Protein AF-A0A087TUF7-F1 (afdb_monomer_lite)

Structure (mmCIF, N/CA/C/O backbone):
data_AF-A0A087TUF7-F1
#
_entry.id   AF-A0A087TUF7-F1
#
loop_
_atom_site.group_PDB
_atom_site.id
_atom_site.type_symbol
_atom_site.label_atom_id
_atom_site.label_alt_id
_atom_site.label_comp_id
_atom_site.label_asym_id
_atom_site.label_entity_id
_atom_site.label_seq_id
_atom_site.pdbx_PDB_ins_code
_atom_site.Cartn_x
_atom_site.Cartn_y
_atom_site.Cartn_z
_atom_site.occupancy
_atom_site.B_iso_or_equiv
_atom_site.auth_seq_id
_atom_site.auth_comp_id
_atom_site.auth_asym_id
_atom_site.auth_atom_id
_atom_site.pdbx_PDB_model_num
ATOM 1 N N . MET A 1 1 ? 4.597 22.119 6.919 1.00 58.06 1 MET A N 1
ATOM 2 C CA . MET A 1 1 ? 3.409 21.301 6.584 1.00 58.06 1 MET A CA 1
ATOM 3 C C . MET A 1 1 ? 3.548 19.929 7.228 1.00 58.06 1 MET A C 1
ATOM 5 O O . MET A 1 1 ? 4.683 19.462 7.288 1.00 58.06 1 MET A O 1
ATOM 9 N N . PRO A 1 2 ? 2.454 19.297 7.696 1.00 81.56 2 PRO A N 1
ATOM 10 C CA . PRO A 1 2 ? 2.473 17.910 8.169 1.00 81.56 2 PRO A CA 1
ATOM 11 C C . PRO A 1 2 ? 3.065 16.966 7.113 1.00 81.56 2 PRO A C 1
ATOM 13 O O . PRO A 1 2 ? 2.860 17.175 5.914 1.00 81.56 2 PRO A O 1
ATOM 16 N N . ALA A 1 3 ? 3.799 15.938 7.542 1.00 80.19 3 ALA A N 1
ATOM 17 C CA . ALA A 1 3 ? 4.527 15.045 6.638 1.00 80.19 3 ALA A CA 1
ATOM 18 C C . ALA A 1 3 ? 3.594 14.305 5.659 1.00 80.19 3 ALA A C 1
ATOM 20 O O . ALA A 1 3 ? 3.874 14.276 4.457 1.00 80.19 3 ALA A O 1
ATOM 21 N N . GLN A 1 4 ? 2.444 13.820 6.140 1.00 81.75 4 GLN A N 1
ATOM 22 C CA . GLN A 1 4 ? 1.410 13.193 5.308 1.00 81.75 4 GLN A CA 1
ATOM 23 C C . GLN A 1 4 ? 0.829 14.169 4.266 1.00 81.75 4 GLN A C 1
ATOM 25 O O . GLN A 1 4 ? 0.708 13.819 3.093 1.00 81.75 4 GLN A O 1
ATOM 30 N N . ALA A 1 5 ? 0.561 15.426 4.645 1.00 85.50 5 ALA A N 1
ATOM 31 C CA . ALA A 1 5 ? 0.025 16.444 3.733 1.00 85.50 5 ALA A CA 1
ATOM 32 C C . ALA A 1 5 ? 0.994 16.775 2.586 1.00 85.50 5 ALA A C 1
ATOM 34 O O . ALA A 1 5 ? 0.575 16.910 1.436 1.00 85.50 5 ALA A O 1
ATOM 35 N N . ARG A 1 6 ? 2.301 16.844 2.874 1.00 86.44 6 ARG A N 1
ATOM 36 C CA . ARG A 1 6 ? 3.328 17.025 1.838 1.00 86.44 6 ARG A CA 1
ATOM 37 C C . ARG A 1 6 ? 3.333 15.856 0.850 1.00 86.44 6 ARG A C 1
ATOM 39 O O . ARG A 1 6 ? 3.357 16.084 -0.356 1.00 86.44 6 ARG A O 1
ATOM 46 N N . MET A 1 7 ? 3.250 14.617 1.341 1.00 84.38 7 MET A N 1
ATOM 47 C CA . MET A 1 7 ? 3.225 13.431 0.477 1.00 84.38 7 MET A CA 1
ATOM 48 C C . MET A 1 7 ? 1.977 13.385 -0.418 1.00 84.38 7 MET A C 1
ATOM 50 O O . MET A 1 7 ? 2.081 12.992 -1.580 1.00 84.38 7 MET A O 1
ATOM 54 N N . CYS A 1 8 ? 0.827 13.848 0.080 1.00 86.94 8 CYS A N 1
ATOM 55 C CA . CYS A 1 8 ? -0.396 13.982 -0.716 1.00 86.94 8 CYS A CA 1
ATOM 56 C C . CYS A 1 8 ? -0.240 14.928 -1.908 1.00 86.94 8 CYS A C 1
ATOM 58 O O . CYS A 1 8 ? -0.746 14.627 -2.988 1.00 86.94 8 CYS A O 1
ATOM 60 N N . ILE A 1 9 ? 0.477 16.038 -1.730 1.00 89.44 9 ILE A N 1
ATOM 61 C CA . ILE A 1 9 ? 0.707 17.020 -2.796 1.00 89.44 9 ILE A CA 1
ATOM 62 C C . ILE A 1 9 ? 1.768 16.508 -3.778 1.00 89.44 9 ILE A C 1
ATOM 64 O O . ILE A 1 9 ? 1.580 16.575 -4.990 1.00 89.44 9 ILE A O 1
ATOM 68 N N . GLU A 1 10 ? 2.877 15.968 -3.271 1.0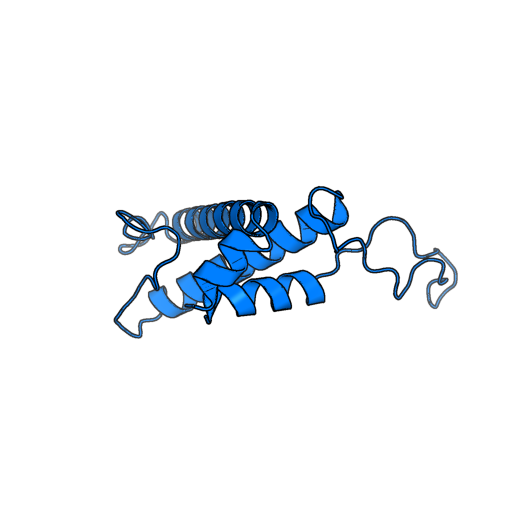0 89.50 10 GLU A N 1
ATOM 69 C CA . GLU A 1 10 ? 4.017 15.567 -4.104 1.00 89.50 10 GLU A CA 1
ATOM 70 C C . GLU A 1 10 ? 3.781 14.255 -4.869 1.00 89.50 10 GLU A C 1
ATOM 72 O O . GLU A 1 10 ? 4.318 14.066 -5.964 1.00 89.50 10 GLU A O 1
ATOM 77 N N . ARG A 1 11 ? 3.020 13.310 -4.297 1.00 90.12 11 ARG A N 1
ATOM 78 C CA . ARG A 1 11 ? 2.848 11.953 -4.848 1.00 90.12 11 ARG A CA 1
ATOM 79 C C . ARG A 1 11 ? 1.395 11.456 -4.756 1.00 90.12 11 ARG A C 1
ATOM 81 O O . ARG A 1 11 ? 1.144 10.425 -4.130 1.00 90.12 11 ARG A O 1
ATOM 88 N N . PRO A 1 12 ? 0.436 12.089 -5.455 1.00 91.06 12 PRO A N 1
ATOM 89 C CA . PRO A 1 12 ? -0.984 11.732 -5.364 1.00 91.06 12 PRO A CA 1
ATOM 90 C C . PRO A 1 12 ? -1.277 10.276 -5.763 1.00 91.06 12 PRO A C 1
ATOM 92 O O . PRO A 1 12 ? -2.021 9.582 -5.076 1.00 91.06 12 PRO A O 1
ATOM 95 N N . HIS A 1 13 ? -0.638 9.759 -6.821 1.00 91.75 13 HIS A N 1
ATOM 96 C CA . HIS A 1 13 ? -0.814 8.359 -7.239 1.00 91.75 13 HIS A CA 1
ATOM 97 C C . HIS A 1 13 ? -0.322 7.351 -6.194 1.00 91.75 13 HIS A C 1
ATOM 99 O O . HIS A 1 13 ? -0.897 6.273 -6.060 1.00 91.75 13 HIS A O 1
ATOM 105 N N . LEU A 1 14 ? 0.729 7.700 -5.445 1.00 92.00 14 LEU A N 1
ATOM 106 C CA . LEU A 1 14 ? 1.229 6.853 -4.370 1.00 92.00 14 LEU A CA 1
ATOM 107 C C . LEU A 1 14 ? 0.229 6.797 -3.214 1.00 92.00 14 LEU A C 1
ATOM 109 O O . LEU A 1 14 ? -0.001 5.719 -2.680 1.00 92.00 14 LEU A O 1
ATOM 113 N N . ILE A 1 15 ? -0.400 7.922 -2.863 1.00 91.69 15 ILE A N 1
ATOM 114 C CA . ILE A 1 15 ? -1.420 7.958 -1.807 1.00 91.69 15 ILE A CA 1
ATOM 115 C C . ILE A 1 15 ? -2.629 7.091 -2.158 1.00 91.69 15 ILE A C 1
ATOM 117 O O . ILE A 1 15 ? -3.130 6.371 -1.297 1.00 91.69 15 ILE A O 1
ATOM 121 N N . VAL A 1 16 ? -3.064 7.094 -3.421 1.00 92.25 16 VAL A N 1
ATOM 122 C CA . VAL A 1 16 ? -4.134 6.191 -3.878 1.00 92.25 16 VAL A CA 1
ATOM 123 C C . VAL A 1 16 ? -3.727 4.727 -3.679 1.00 92.25 16 VAL A C 1
ATOM 125 O O . VAL A 1 16 ? -4.478 3.961 -3.079 1.00 92.25 16 VAL A O 1
ATOM 128 N N . ALA A 1 17 ? -2.508 4.355 -4.087 1.00 94.19 17 ALA A N 1
ATOM 129 C CA . ALA A 1 17 ? -1.988 3.001 -3.886 1.00 94.19 17 ALA A CA 1
ATOM 130 C C . ALA A 1 17 ? -1.863 2.626 -2.395 1.00 94.19 17 ALA A C 1
ATOM 132 O O . ALA A 1 17 ? -2.146 1.491 -2.015 1.00 94.19 17 ALA A O 1
ATOM 133 N N . ILE A 1 18 ? -1.480 3.574 -1.535 1.00 92.19 18 ILE A N 1
ATOM 134 C CA . ILE A 1 18 ? -1.459 3.378 -0.081 1.00 92.19 18 ILE A CA 1
ATOM 135 C C . ILE A 1 18 ? -2.876 3.115 0.440 1.00 92.19 18 ILE A C 1
ATOM 137 O O . ILE A 1 18 ? -3.071 2.155 1.181 1.00 92.19 18 ILE A O 1
ATOM 141 N N . GLY A 1 19 ? -3.873 3.902 0.024 1.00 91.44 19 GLY A N 1
ATOM 142 C CA . GLY A 1 19 ? -5.277 3.688 0.392 1.00 91.44 19 GLY A CA 1
ATOM 143 C C . GLY A 1 19 ? -5.794 2.304 -0.008 1.00 91.44 19 GLY A C 1
ATOM 144 O O . GLY A 1 19 ? -6.408 1.611 0.809 1.00 91.44 19 GLY A O 1
ATOM 145 N N . ASP A 1 20 ? -5.475 1.858 -1.225 1.00 93.38 20 ASP A N 1
ATOM 146 C CA . ASP A 1 20 ? -5.785 0.502 -1.694 1.00 93.38 20 ASP A CA 1
ATOM 147 C C . ASP A 1 20 ? -5.095 -0.573 -0.837 1.00 93.38 20 ASP A C 1
ATOM 149 O O . ASP A 1 20 ? -5.711 -1.582 -0.481 1.00 93.38 20 ASP A O 1
ATOM 153 N N . GLY A 1 21 ? -3.839 -0.343 -0.449 1.00 94.19 21 GLY A N 1
ATOM 154 C CA . GLY A 1 21 ? -3.079 -1.220 0.440 1.00 94.19 21 GLY A CA 1
ATOM 155 C C . GLY A 1 21 ? -3.662 -1.323 1.848 1.00 94.19 21 GLY A C 1
ATOM 156 O O . GLY A 1 21 ? -3.771 -2.425 2.390 1.00 94.19 21 GLY A O 1
ATOM 157 N N . VAL A 1 22 ? -4.121 -0.209 2.424 1.00 92.00 22 VAL A N 1
ATOM 158 C CA . VAL A 1 22 ? -4.807 -0.227 3.723 1.00 92.00 22 VAL A CA 1
ATOM 159 C C . VAL A 1 22 ? -6.131 -0.981 3.629 1.00 92.00 22 VAL A C 1
ATOM 161 O O . VAL A 1 22 ? -6.425 -1.828 4.477 1.00 92.00 22 VAL A O 1
ATOM 164 N N . LYS A 1 23 ? -6.916 -0.737 2.572 1.00 91.38 23 LYS A N 1
ATOM 165 C CA . LYS A 1 23 ? -8.167 -1.466 2.323 1.00 91.38 23 LYS A CA 1
ATOM 166 C C . LYS A 1 23 ? -7.917 -2.969 2.197 1.00 91.38 23 LYS A C 1
ATOM 168 O O . LYS A 1 23 ? -8.656 -3.756 2.786 1.00 91.38 23 LYS A O 1
ATOM 173 N N . MET A 1 24 ? -6.866 -3.366 1.480 1.00 94.12 24 MET A N 1
ATOM 174 C CA . MET A 1 24 ? -6.451 -4.763 1.363 1.00 94.12 24 MET A CA 1
ATOM 175 C C . MET A 1 24 ? -6.107 -5.368 2.730 1.00 94.12 24 MET A C 1
ATOM 177 O O . MET A 1 24 ? -6.623 -6.432 3.067 1.00 94.12 24 MET A O 1
ATOM 181 N N . GLY A 1 25 ? -5.306 -4.675 3.545 1.00 92.75 25 GLY A N 1
ATOM 182 C CA . GLY A 1 25 ? -4.957 -5.129 4.894 1.00 92.75 25 GLY A CA 1
ATOM 183 C C . GLY A 1 25 ? -6.174 -5.275 5.814 1.00 92.75 25 GLY A C 1
ATOM 184 O O . GLY A 1 25 ? -6.297 -6.272 6.524 1.00 92.75 25 GLY A O 1
ATOM 185 N N . LYS A 1 26 ? -7.126 -4.334 5.755 1.00 90.31 26 LYS A N 1
ATOM 186 C CA . LYS A 1 26 ? -8.402 -4.420 6.487 1.00 90.31 26 LYS A CA 1
ATOM 187 C C . LYS A 1 26 ? -9.217 -5.645 6.068 1.00 90.31 26 LYS A C 1
ATOM 189 O O . LYS A 1 26 ? -9.718 -6.359 6.934 1.00 90.31 26 LYS A O 1
ATOM 194 N N . LEU A 1 27 ? -9.355 -5.890 4.764 1.00 92.56 27 LEU A N 1
ATOM 195 C CA . LEU A 1 27 ? -10.092 -7.050 4.254 1.00 92.56 27 LEU A CA 1
ATOM 196 C C . LEU A 1 27 ? -9.448 -8.365 4.708 1.00 92.56 27 LEU A C 1
ATOM 198 O O . LEU A 1 27 ? -10.156 -9.281 5.128 1.00 92.56 27 LEU A O 1
ATOM 202 N N . GLU A 1 28 ? -8.117 -8.444 4.692 1.00 95.38 28 GLU A N 1
ATOM 203 C CA . GLU A 1 28 ? -7.404 -9.623 5.185 1.00 95.38 28 GLU A CA 1
ATOM 204 C C . GLU A 1 28 ? -7.581 -9.795 6.701 1.00 95.38 28 GLU A C 1
ATOM 206 O O . GLU A 1 28 ? -7.873 -10.897 7.157 1.00 95.38 28 GLU A O 1
ATOM 211 N N . CYS A 1 29 ? -7.533 -8.713 7.486 1.00 92.62 29 CYS A N 1
ATOM 212 C CA . CYS A 1 29 ? -7.851 -8.748 8.917 1.00 92.62 29 CYS A CA 1
ATOM 213 C C . CYS A 1 29 ? -9.248 -9.340 9.166 1.00 92.62 29 CYS A C 1
ATOM 215 O O . CYS A 1 29 ? -9.401 -10.305 9.917 1.00 92.62 29 CYS A O 1
ATOM 217 N N . GLN A 1 30 ? -10.270 -8.807 8.489 1.00 92.31 30 GLN A N 1
ATOM 218 C CA . GLN A 1 30 ? -11.654 -9.275 8.615 1.00 92.31 30 GLN A CA 1
ATOM 219 C C . GLN A 1 30 ? -11.793 -10.750 8.248 1.00 92.31 30 GLN A C 1
ATOM 221 O O . GLN A 1 30 ? -12.485 -11.498 8.937 1.00 92.31 30 GLN A O 1
ATOM 226 N N . LYS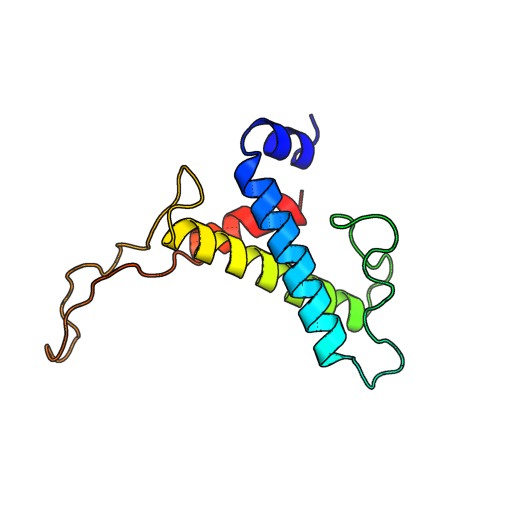 A 1 31 ? -11.093 -11.194 7.203 1.00 95.12 31 LYS A N 1
ATOM 227 C CA . LYS A 1 31 ? -11.065 -12.599 6.796 1.00 95.12 31 LYS A CA 1
ATOM 228 C C . LYS A 1 31 ? -10.434 -13.495 7.865 1.00 95.12 31 LYS A C 1
ATOM 230 O O . LYS A 1 31 ? -11.002 -14.542 8.177 1.00 95.12 31 LYS A O 1
ATOM 235 N N . GLN A 1 32 ? -9.304 -13.088 8.439 1.00 95.75 32 GLN A N 1
ATOM 236 C CA . GLN A 1 32 ? -8.569 -13.854 9.453 1.00 95.75 32 GLN A CA 1
ATOM 237 C C . GLN A 1 32 ? -9.342 -13.953 10.776 1.00 95.75 32 GLN 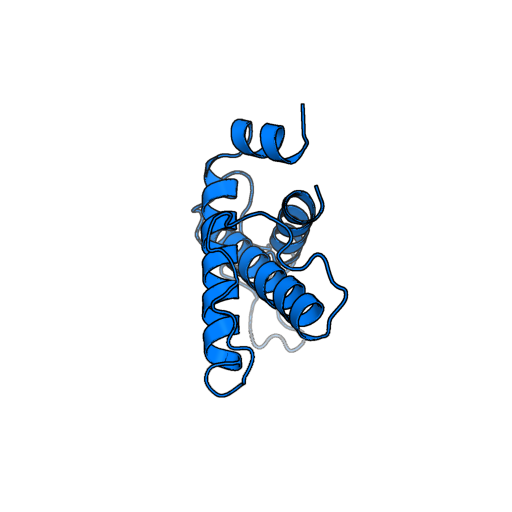A C 1
ATOM 239 O O . GLN A 1 32 ? -9.344 -14.995 11.432 1.00 95.75 32 GLN A O 1
ATOM 244 N N . PHE A 1 33 ? -10.076 -12.900 11.137 1.00 93.88 33 PHE A N 1
ATOM 245 C CA . PHE A 1 33 ? -10.811 -12.806 12.399 1.00 93.88 33 PHE A CA 1
ATOM 246 C C . PHE A 1 33 ? -12.330 -13.017 12.262 1.00 93.88 33 PHE A C 1
ATOM 248 O O . PHE A 1 33 ? -13.067 -12.808 13.223 1.00 93.88 33 PHE A O 1
ATOM 255 N N . ARG A 1 34 ? -12.820 -13.506 11.112 1.00 94.50 34 ARG A N 1
ATOM 256 C CA . ARG A 1 34 ? -14.262 -13.650 10.807 1.00 94.50 34 ARG A CA 1
ATOM 257 C C . ARG A 1 34 ? -15.085 -14.457 11.822 1.00 94.50 34 ARG A C 1
ATOM 259 O O . ARG A 1 34 ? -16.287 -14.253 11.921 1.00 94.50 34 ARG A O 1
ATOM 266 N N . TYR A 1 35 ? -14.451 -15.361 12.572 1.00 95.12 35 TYR A N 1
ATOM 267 C CA . TYR A 1 35 ? -15.094 -16.199 13.599 1.00 95.12 35 TYR A CA 1
ATOM 268 C C . TYR A 1 35 ? -14.609 -15.883 15.023 1.00 95.12 35 TYR A C 1
ATOM 270 O O . TYR A 1 35 ? -14.706 -16.714 15.926 1.00 95.12 35 TYR A O 1
ATOM 278 N N . ARG A 1 36 ? -14.029 -14.698 15.237 1.00 93.31 36 ARG A N 1
ATOM 279 C CA . ARG A 1 36 ? -13.576 -14.216 16.547 1.00 93.31 36 ARG A CA 1
ATOM 280 C C . ARG A 1 36 ? -14.530 -13.137 17.062 1.00 93.31 36 ARG A C 1
ATOM 282 O O . ARG A 1 36 ? -15.208 -12.476 16.284 1.00 93.31 36 ARG A O 1
ATOM 289 N N . ARG A 1 37 ? -14.565 -12.944 18.388 1.00 89.81 37 ARG A N 1
ATOM 290 C CA . ARG A 1 37 ? -15.376 -11.889 19.035 1.00 89.81 37 ARG A CA 1
ATOM 291 C C . ARG A 1 37 ? -15.006 -10.496 18.521 1.00 89.81 37 ARG A C 1
ATOM 293 O O . ARG A 1 37 ? -15.881 -9.677 18.279 1.00 89.81 37 ARG A O 1
ATOM 300 N N . TRP A 1 38 ? -13.710 -10.259 18.337 1.00 88.06 38 TRP A N 1
ATOM 301 C CA . TRP A 1 38 ? -13.193 -9.120 17.592 1.00 88.06 38 TRP A CA 1
ATOM 302 C C . TRP A 1 38 ? -12.940 -9.561 16.151 1.00 88.06 38 TRP A C 1
ATOM 304 O O . TRP A 1 38 ? -12.118 -10.444 15.932 1.00 88.06 38 TRP A O 1
ATOM 314 N N . ASN A 1 39 ? -13.657 -8.978 15.191 1.00 88.56 39 ASN A N 1
ATOM 315 C CA . ASN A 1 39 ? -13.702 -9.416 13.788 1.00 88.56 39 ASN A CA 1
ATOM 316 C C . ASN A 1 39 ? -13.204 -8.346 12.798 1.00 88.56 39 ASN A C 1
ATOM 318 O O . ASN A 1 39 ? -13.564 -8.369 11.622 1.00 88.56 39 ASN A O 1
ATOM 322 N N . CYS A 1 40 ? -12.405 -7.384 13.268 1.00 86.62 40 CYS A N 1
ATOM 323 C CA . CYS A 1 40 ? -11.862 -6.296 12.454 1.00 86.62 40 CYS A CA 1
ATOM 324 C C . CYS A 1 40 ? -12.909 -5.382 11.767 1.00 86.62 40 CYS A C 1
ATOM 326 O O . CYS A 1 40 ? -12.582 -4.712 10.787 1.00 86.62 40 CYS A O 1
ATOM 328 N N . THR A 1 41 ? -14.174 -5.322 12.202 1.00 80.06 41 THR A N 1
ATOM 329 C CA . THR A 1 41 ? -15.178 -4.435 11.564 1.00 80.06 41 THR A CA 1
ATOM 330 C C . THR A 1 41 ? -15.078 -2.982 12.022 1.00 80.06 41 THR A C 1
ATOM 332 O O . THR A 1 41 ? -15.299 -2.084 11.214 1.00 80.06 41 THR A O 1
ATOM 335 N N . ALA A 1 42 ? -14.651 -2.749 13.267 1.00 70.69 42 ALA A N 1
ATOM 336 C CA . ALA A 1 42 ? -14.405 -1.416 13.832 1.00 70.69 42 ALA A CA 1
ATOM 337 C C . ALA A 1 42 ? -13.220 -0.673 13.179 1.00 70.69 42 ALA A C 1
ATOM 339 O O . ALA A 1 42 ? -13.019 0.517 13.402 1.00 70.69 42 ALA A O 1
ATOM 340 N N . LEU A 1 43 ? -12.434 -1.368 12.353 1.00 64.94 43 LEU A N 1
ATOM 341 C CA . LEU A 1 43 ? -11.358 -0.798 11.553 1.00 64.94 43 LEU A CA 1
ATOM 342 C C . LEU A 1 43 ? -11.928 0.137 10.481 1.00 64.94 43 LEU A C 1
ATOM 344 O O . LEU A 1 43 ? -12.255 -0.310 9.389 1.00 64.94 43 LEU A O 1
ATOM 348 N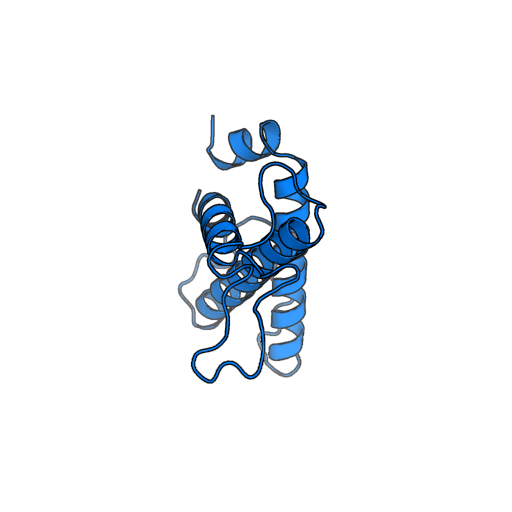 N . GLY A 1 44 ? -12.052 1.432 10.759 1.00 56.62 44 GLY A N 1
ATOM 349 C CA . GLY A 1 44 ? -12.352 2.444 9.742 1.00 56.62 44 GLY A CA 1
ATOM 350 C C . GLY A 1 44 ? -13.837 2.712 9.503 1.00 56.62 44 GLY A C 1
ATOM 351 O O . GLY A 1 44 ? -14.291 2.606 8.364 1.00 56.62 44 GLY A O 1
ATOM 352 N N . SER A 1 45 ? -14.579 3.073 10.552 1.00 53.06 45 SER A N 1
ATOM 353 C CA . SER A 1 45 ? -15.883 3.729 10.398 1.00 53.06 45 SER A CA 1
ATOM 354 C C . SER A 1 45 ? -15.767 5.204 9.981 1.00 53.06 45 SER A C 1
ATOM 356 O O . SER A 1 45 ? -16.709 5.704 9.383 1.00 53.06 45 SER A O 1
ATOM 358 N N . GLU A 1 46 ? -14.623 5.876 10.196 1.00 50.81 46 GLU A N 1
ATOM 359 C CA . GLU A 1 46 ? -14.442 7.285 9.772 1.00 50.81 46 GLU A CA 1
ATOM 360 C C . GLU A 1 46 ? -13.097 7.614 9.101 1.00 50.81 46 GLU A C 1
ATOM 362 O O . GLU A 1 46 ? -13.045 8.525 8.275 1.00 50.81 46 GLU A O 1
ATOM 367 N N . HIS A 1 47 ? -12.013 6.866 9.349 1.00 55.91 47 HIS A N 1
ATOM 368 C CA . HIS A 1 47 ? -10.704 7.207 8.781 1.00 55.91 47 HIS A CA 1
ATOM 369 C C . HIS A 1 47 ? -9.897 5.985 8.326 1.00 55.91 47 HIS A C 1
ATOM 371 O O . HIS A 1 47 ? -9.550 5.112 9.117 1.00 55.91 47 HIS A O 1
ATOM 377 N N . VAL A 1 48 ? -9.568 5.945 7.030 1.00 59.00 48 VAL A N 1
ATOM 378 C CA . VAL A 1 48 ? -8.737 4.901 6.396 1.00 59.00 48 VAL A CA 1
ATOM 379 C C . VAL A 1 48 ? -7.265 5.005 6.823 1.00 59.00 48 VAL A C 1
ATOM 381 O O . VAL A 1 48 ? -6.549 4.019 6.748 1.00 59.00 48 VAL A O 1
ATOM 384 N N . PHE A 1 49 ? -6.809 6.166 7.302 1.00 57.69 49 PHE A N 1
ATOM 385 C CA . PHE A 1 49 ? -5.387 6.445 7.550 1.00 57.69 49 PHE A CA 1
ATOM 386 C C . PHE A 1 49 ? -5.029 6.717 9.021 1.00 57.69 49 PHE A C 1
ATOM 388 O O . PHE A 1 49 ? -3.882 7.039 9.314 1.00 57.69 49 PHE A O 1
ATOM 395 N N . THR A 1 50 ? -5.978 6.604 9.953 1.00 57.91 50 THR A N 1
ATOM 396 C CA . THR A 1 50 ? -5.751 6.944 11.372 1.00 57.91 50 THR A CA 1
ATOM 397 C C . THR A 1 50 ? -5.304 5.713 12.168 1.00 57.91 50 THR A C 1
ATOM 399 O O . THR A 1 50 ? -5.798 4.616 11.890 1.00 57.91 50 THR A O 1
ATOM 402 N N . PRO A 1 51 ? -4.408 5.851 13.170 1.00 54.31 51 PRO A N 1
ATOM 403 C CA . PRO A 1 51 ? -3.987 4.734 14.012 1.00 54.31 51 PRO A CA 1
ATOM 404 C C . PRO A 1 51 ? -5.201 4.117 14.702 1.00 54.31 51 PRO A C 1
ATOM 406 O O . PRO A 1 51 ? -5.912 4.778 15.454 1.00 54.31 51 PRO A O 1
ATOM 409 N N . VAL A 1 52 ? -5.474 2.850 14.402 1.00 58.72 52 VAL A N 1
ATOM 410 C CA . VAL A 1 52 ? -6.798 2.281 14.680 1.00 58.72 52 VAL A CA 1
ATOM 411 C C . VAL A 1 52 ? -7.022 1.998 16.167 1.00 58.72 52 VAL A C 1
ATOM 413 O O . VAL A 1 52 ? -8.162 1.881 16.607 1.00 58.72 52 VAL A O 1
ATOM 416 N N . LEU A 1 53 ? -5.978 1.898 16.985 1.00 56.66 53 LEU A N 1
ATOM 417 C CA . LEU A 1 53 ? -6.136 1.467 18.369 1.00 56.66 53 LEU A CA 1
ATOM 418 C C . LEU A 1 53 ? -5.286 2.337 19.295 1.00 56.66 53 LEU A C 1
ATOM 420 O O . LEU A 1 53 ? -4.072 2.198 19.366 1.00 56.66 53 LEU A O 1
ATOM 424 N N . VAL A 1 54 ? -5.967 3.220 20.034 1.00 55.47 54 VAL A N 1
ATOM 425 C CA . VAL A 1 54 ? -5.409 4.017 21.148 1.00 55.47 54 VAL A CA 1
ATOM 426 C C . VAL A 1 54 ? -4.887 3.107 22.277 1.00 55.47 54 VAL A C 1
ATOM 428 O O . VAL A 1 54 ? -4.109 3.532 23.124 1.00 55.47 54 VAL A O 1
ATOM 431 N N . VAL A 1 55 ? -5.290 1.831 22.281 1.00 65.88 55 VAL A N 1
ATOM 432 C CA . VAL A 1 55 ? -4.938 0.834 23.294 1.00 65.88 55 VAL A CA 1
ATOM 433 C C . VAL A 1 55 ? -3.922 -0.158 22.726 1.00 65.88 55 VAL A C 1
ATOM 435 O O . VAL A 1 55 ? -4.160 -0.773 21.687 1.00 65.88 55 VAL A O 1
ATOM 438 N N . GLY A 1 56 ? -2.812 -0.364 23.439 1.00 76.62 56 GLY A N 1
ATOM 439 C CA . GLY A 1 56 ? -1.830 -1.404 23.130 1.00 76.62 56 GLY A CA 1
ATOM 440 C C . GLY A 1 56 ? -2.402 -2.806 23.354 1.00 76.62 56 GLY A C 1
ATOM 441 O O . GLY A 1 56 ? -2.264 -3.368 24.436 1.00 76.62 56 GLY A O 1
ATOM 442 N N . SER A 1 57 ? -3.058 -3.367 22.337 1.00 85.25 57 SER A N 1
ATOM 443 C CA . SER A 1 57 ? -3.621 -4.722 22.353 1.00 85.25 57 SER A CA 1
ATOM 444 C C . SER A 1 57 ? -2.967 -5.640 21.314 1.00 85.25 57 SER A C 1
ATOM 446 O O . SER A 1 57 ? -2.275 -5.195 20.393 1.00 85.25 57 SER A O 1
ATOM 448 N N . ARG A 1 58 ? -3.199 -6.955 21.432 1.00 88.31 58 ARG A N 1
ATOM 449 C CA . ARG A 1 58 ? -2.709 -7.938 20.446 1.00 88.31 58 ARG A CA 1
ATOM 450 C C . ARG A 1 58 ? -3.368 -7.725 19.082 1.00 88.31 58 ARG A C 1
ATOM 452 O O . ARG A 1 58 ? -2.726 -7.883 18.048 1.00 88.31 58 ARG A O 1
ATOM 459 N N . GLU A 1 59 ? -4.634 -7.329 19.093 1.00 85.81 59 GLU A N 1
ATOM 460 C CA . GLU A 1 59 ? -5.435 -6.983 17.923 1.00 85.81 59 GLU A CA 1
ATOM 461 C C . GLU A 1 59 ? -4.897 -5.715 17.242 1.00 85.81 59 GLU A C 1
ATOM 463 O O . GLU A 1 59 ? -4.851 -5.652 16.011 1.00 85.81 59 GLU A O 1
ATOM 468 N N . ALA A 1 60 ? -4.411 -4.741 18.023 1.00 84.31 60 ALA A N 1
ATOM 469 C CA . ALA A 1 60 ? -3.749 -3.535 17.520 1.00 84.31 60 ALA A CA 1
ATOM 470 C C . ALA A 1 60 ? -2.445 -3.848 16.801 1.00 84.31 60 ALA A C 1
ATOM 472 O O . ALA A 1 60 ? -2.250 -3.424 15.661 1.00 84.31 60 ALA A O 1
ATOM 473 N N . ALA A 1 61 ? -1.591 -4.653 17.435 1.00 88.25 61 ALA A N 1
ATOM 474 C CA . ALA A 1 61 ? -0.335 -5.089 16.842 1.00 88.25 61 ALA A CA 1
ATOM 475 C C . ALA A 1 61 ? -0.571 -5.852 15.528 1.00 88.25 61 ALA A C 1
ATOM 477 O O . ALA A 1 61 ? 0.076 -5.566 14.520 1.00 88.25 61 ALA A O 1
ATOM 478 N N . TYR A 1 62 ? -1.540 -6.776 15.513 1.00 90.56 62 TYR A N 1
ATOM 479 C CA . TYR A 1 62 ? -1.892 -7.518 14.302 1.00 90.56 62 TYR A CA 1
ATOM 480 C C . TYR A 1 62 ? -2.404 -6.598 13.190 1.00 90.56 62 TYR A C 1
ATOM 482 O O . TYR A 1 62 ? -1.965 -6.704 12.048 1.00 90.56 62 TYR A O 1
ATOM 490 N N . THR A 1 63 ? -3.304 -5.675 13.529 1.00 88.06 63 THR A N 1
ATOM 491 C CA . THR A 1 63 ? -3.859 -4.694 12.593 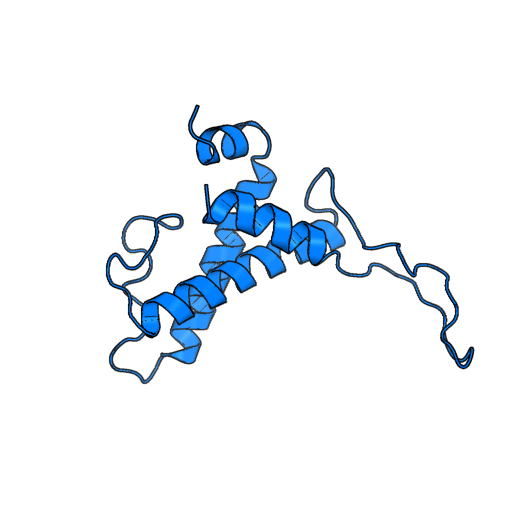1.00 88.06 63 THR A CA 1
ATOM 492 C C . THR A 1 63 ? -2.760 -3.879 11.921 1.00 88.06 63 THR A C 1
ATOM 494 O O . THR A 1 63 ? -2.715 -3.785 10.696 1.00 88.06 63 THR A O 1
ATOM 497 N N . TYR A 1 64 ? -1.870 -3.285 12.717 1.00 87.56 64 TYR A N 1
ATOM 498 C CA . TYR A 1 64 ? -0.795 -2.452 12.194 1.00 87.56 64 TYR A CA 1
ATOM 499 C C . TYR A 1 64 ? 0.142 -3.269 11.293 1.00 87.56 64 TYR A C 1
ATOM 501 O O . TYR A 1 64 ? 0.504 -2.816 10.207 1.00 87.56 64 TYR A O 1
ATOM 509 N N . ALA A 1 65 ? 0.453 -4.513 11.676 1.00 92.31 65 ALA A N 1
ATOM 510 C CA . ALA A 1 65 ? 1.258 -5.417 10.862 1.00 92.31 65 ALA A CA 1
ATOM 511 C C . ALA A 1 65 ? 0.591 -5.770 9.518 1.00 92.31 65 ALA A C 1
ATOM 513 O O . ALA A 1 65 ? 1.224 -5.634 8.470 1.00 92.31 65 ALA A O 1
ATOM 514 N N . VAL A 1 66 ? -0.682 -6.188 9.515 1.00 93.44 66 VAL A N 1
ATOM 515 C CA . VAL A 1 66 ? -1.376 -6.608 8.282 1.00 93.44 66 VAL A CA 1
ATOM 516 C C . VAL A 1 66 ? -1.654 -5.432 7.344 1.00 93.44 66 VAL A C 1
ATOM 518 O O . VAL A 1 66 ? -1.532 -5.571 6.129 1.00 93.44 66 VAL A O 1
ATOM 521 N N . VAL A 1 67 ? -1.953 -4.248 7.888 1.00 91.62 67 VAL A N 1
ATOM 522 C CA . VAL A 1 67 ? -2.105 -3.015 7.102 1.00 91.62 67 VAL A CA 1
ATOM 523 C C . VAL A 1 67 ? -0.769 -2.591 6.495 1.00 91.62 67 VAL A C 1
ATOM 525 O O . VAL A 1 67 ? -0.708 -2.336 5.294 1.00 91.62 67 VAL A O 1
ATOM 528 N N . SER A 1 68 ? 0.315 -2.594 7.276 1.00 92.94 68 SER A N 1
ATOM 529 C CA . SER A 1 68 ? 1.658 -2.270 6.773 1.00 92.94 68 SER A CA 1
ATOM 530 C C . SER A 1 68 ? 2.113 -3.235 5.676 1.00 92.94 68 SER A C 1
ATOM 532 O O . SER A 1 68 ? 2.702 -2.816 4.673 1.00 92.94 68 SER A O 1
ATOM 534 N N . ALA A 1 69 ? 1.803 -4.526 5.832 1.00 95.81 69 ALA A N 1
ATOM 535 C CA . ALA A 1 69 ? 2.052 -5.540 4.814 1.00 95.81 69 ALA A CA 1
ATOM 536 C C . ALA A 1 69 ? 1.222 -5.286 3.545 1.00 95.81 69 ALA A C 1
ATOM 538 O O . ALA A 1 69 ? 1.774 -5.325 2.446 1.00 95.81 69 ALA A O 1
ATOM 539 N N . GLY A 1 70 ? -0.067 -4.958 3.687 1.00 96.00 70 GLY A N 1
ATOM 540 C CA . GLY A 1 70 ? -0.952 -4.612 2.571 1.00 96.00 70 GLY A CA 1
ATOM 541 C C . GLY A 1 70 ? -0.465 -3.393 1.782 1.00 96.00 70 GLY A C 1
ATOM 542 O O . GLY A 1 70 ? -0.371 -3.448 0.557 1.00 96.00 70 GLY A O 1
ATOM 543 N N . VAL A 1 71 ? -0.071 -2.320 2.475 1.00 95.19 71 VAL A N 1
ATOM 544 C CA . VAL A 1 71 ? 0.517 -1.116 1.861 1.00 95.19 71 VAL A CA 1
ATOM 545 C C . VAL A 1 71 ? 1.810 -1.444 1.120 1.00 95.19 71 VAL A C 1
ATOM 547 O O . VAL A 1 71 ? 1.945 -1.107 -0.056 1.00 95.19 71 VAL A O 1
ATOM 550 N N . THR A 1 72 ? 2.736 -2.153 1.770 1.00 96.62 72 THR A N 1
ATOM 551 C CA . THR A 1 72 ? 4.007 -2.564 1.152 1.00 96.62 72 THR A CA 1
ATOM 552 C C . THR A 1 72 ? 3.763 -3.382 -0.115 1.00 96.62 72 THR A C 1
ATOM 554 O O . THR A 1 72 ? 4.341 -3.090 -1.162 1.00 96.62 72 THR A O 1
ATOM 557 N N . TYR A 1 73 ? 2.869 -4.370 -0.040 1.00 97.38 73 TYR A N 1
ATOM 558 C CA . TYR A 1 73 ? 2.538 -5.247 -1.155 1.00 97.38 73 TYR A CA 1
ATOM 559 C C . TYR A 1 73 ? 1.955 -4.476 -2.343 1.00 97.38 73 TYR A C 1
ATOM 561 O O . TYR A 1 73 ? 2.426 -4.641 -3.470 1.00 97.38 73 TYR A O 1
ATOM 569 N N . VAL A 1 74 ? 0.968 -3.606 -2.106 1.00 97.25 74 VAL A N 1
ATOM 570 C CA . VAL A 1 74 ? 0.315 -2.845 -3.181 1.00 97.25 74 VAL A CA 1
ATOM 571 C C . VAL A 1 74 ? 1.276 -1.856 -3.834 1.00 97.25 74 VAL A C 1
ATOM 573 O O . VAL A 1 74 ? 1.301 -1.779 -5.063 1.00 97.25 74 VAL A O 1
ATOM 576 N N . ILE A 1 75 ? 2.107 -1.148 -3.060 1.00 96.56 75 ILE A N 1
ATOM 577 C CA . ILE A 1 75 ? 3.111 -0.229 -3.619 1.00 96.56 75 ILE A CA 1
ATOM 578 C C . ILE A 1 75 ? 4.094 -0.999 -4.499 1.00 96.56 75 ILE A C 1
ATOM 580 O O . ILE A 1 75 ? 4.281 -0.641 -5.662 1.00 96.56 75 ILE A O 1
ATOM 584 N N . THR A 1 76 ? 4.690 -2.073 -3.977 1.00 97.44 76 THR A N 1
ATOM 585 C CA . THR A 1 76 ? 5.660 -2.875 -4.728 1.00 97.44 76 THR A CA 1
ATOM 586 C C . THR A 1 76 ? 5.031 -3.458 -5.994 1.00 97.44 76 THR A C 1
ATOM 588 O O . THR A 1 76 ? 5.612 -3.353 -7.072 1.00 97.44 76 THR A O 1
ATOM 591 N N . GLN A 1 77 ? 3.807 -3.986 -5.911 1.00 97.12 77 GLN A N 1
ATOM 592 C CA . GLN A 1 77 ? 3.097 -4.515 -7.074 1.00 97.12 77 GLN A CA 1
ATOM 593 C C . GLN A 1 77 ? 2.779 -3.426 -8.112 1.00 97.12 77 GLN A C 1
ATOM 595 O O . GLN A 1 77 ? 2.876 -3.671 -9.316 1.00 97.12 77 GLN A O 1
ATOM 600 N N . ALA A 1 78 ? 2.381 -2.231 -7.675 1.00 96.94 78 ALA A N 1
ATOM 601 C CA . ALA A 1 78 ? 2.089 -1.117 -8.569 1.00 96.94 78 ALA A CA 1
ATOM 602 C C . ALA A 1 78 ? 3.359 -0.600 -9.266 1.00 96.94 78 ALA A C 1
ATOM 604 O O . ALA A 1 78 ? 3.308 -0.305 -10.461 1.00 96.94 78 ALA A O 1
ATOM 605 N N . CYS A 1 79 ? 4.493 -0.569 -8.562 1.00 96.50 79 CYS A N 1
ATOM 606 C CA . CYS A 1 79 ? 5.804 -0.252 -9.131 1.00 96.50 79 CYS A CA 1
ATOM 607 C C . CYS A 1 79 ? 6.234 -1.278 -10.185 1.00 96.50 79 CYS A C 1
ATOM 609 O O . CYS A 1 79 ? 6.536 -0.897 -11.313 1.00 96.50 79 CYS A O 1
ATOM 611 N N . SER A 1 80 ? 6.163 -2.576 -9.876 1.00 96.00 80 SER A N 1
ATOM 612 C CA . SER A 1 80 ? 6.503 -3.645 -10.828 1.00 96.00 80 SER A CA 1
ATOM 613 C C . SER A 1 80 ? 5.601 -3.667 -12.069 1.00 96.00 80 SER A C 1
ATOM 615 O O . SER A 1 80 ? 6.002 -4.136 -13.127 1.00 96.00 80 SER A O 1
ATOM 617 N N . ARG A 1 81 ? 4.375 -3.143 -11.966 1.00 95.62 81 ARG A N 1
ATOM 618 C CA . ARG A 1 81 ? 3.438 -3.006 -13.094 1.00 95.62 81 ARG A CA 1
ATOM 619 C C . ARG A 1 81 ? 3.560 -1.675 -13.843 1.00 95.62 81 ARG A C 1
ATOM 621 O O . ARG A 1 81 ? 2.755 -1.428 -14.736 1.00 95.62 81 ARG A O 1
ATOM 628 N N . GLY A 1 82 ? 4.485 -0.796 -13.453 1.00 94.50 82 GLY A N 1
ATOM 629 C CA . GLY A 1 82 ? 4.639 0.533 -14.055 1.00 94.50 82 GLY A CA 1
ATOM 630 C C . GLY A 1 82 ? 3.460 1.484 -13.805 1.00 94.50 82 GLY A C 1
ATOM 631 O O . GLY A 1 82 ? 3.289 2.455 -14.536 1.00 94.50 82 GLY A O 1
ATOM 632 N N . LYS A 1 83 ? 2.623 1.223 -12.789 1.00 94.69 83 LYS A N 1
ATOM 633 C CA . LYS A 1 83 ? 1.471 2.077 -12.434 1.00 94.69 83 LYS A CA 1
ATOM 634 C C . LYS A 1 83 ? 1.856 3.292 -11.586 1.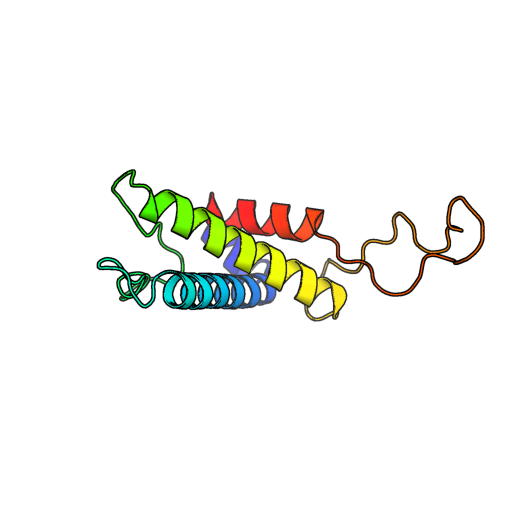00 94.69 83 LYS A C 1
ATOM 636 O O . LYS A 1 83 ? 1.072 4.231 -11.476 1.00 94.69 83 LYS A O 1
ATOM 641 N N . LEU A 1 84 ? 3.037 3.270 -10.971 1.00 93.75 84 LEU A N 1
ATOM 642 C CA . LEU A 1 84 ? 3.578 4.362 -10.164 1.00 93.75 84 LEU A CA 1
ATOM 643 C C . LEU A 1 84 ? 4.813 4.963 -10.839 1.00 93.75 84 LEU A C 1
ATOM 645 O O . LEU A 1 84 ? 5.597 4.264 -11.472 1.00 93.75 84 LEU A O 1
ATOM 649 N N . ARG A 1 85 ? 4.988 6.279 -10.685 1.00 89.88 85 ARG A N 1
ATOM 650 C CA . ARG A 1 85 ? 6.167 7.006 -11.179 1.00 89.88 85 ARG A CA 1
ATOM 651 C C . ARG A 1 85 ? 7.285 6.978 -10.138 1.00 89.88 85 ARG A C 1
ATOM 653 O O . ARG A 1 85 ? 7.006 7.051 -8.943 1.00 89.88 85 ARG A O 1
ATOM 660 N N . ASN A 1 86 ? 8.537 7.029 -10.593 1.00 89.19 86 ASN A N 1
ATOM 661 C CA . ASN A 1 86 ? 9.743 7.063 -9.746 1.00 89.19 86 ASN A CA 1
ATOM 662 C C . ASN A 1 86 ? 9.997 5.775 -8.935 1.00 89.19 86 ASN A C 1
ATOM 664 O O . ASN A 1 86 ? 10.616 5.825 -7.872 1.00 89.19 86 ASN A O 1
ATOM 668 N N . CYS A 1 87 ? 9.508 4.639 -9.428 1.00 94.75 87 CYS A N 1
ATOM 669 C CA . CYS A 1 87 ? 9.854 3.297 -8.967 1.00 94.75 87 CYS A CA 1
ATOM 670 C C . CYS A 1 87 ? 9.692 2.296 -10.120 1.00 94.75 87 CYS A C 1
ATOM 672 O O . CYS A 1 87 ? 9.156 2.652 -11.171 1.00 94.75 87 CYS A O 1
ATOM 674 N N . GLY A 1 88 ? 10.153 1.060 -9.929 1.00 94.75 88 GLY A N 1
ATOM 675 C CA . GLY A 1 88 ? 10.098 0.018 -10.951 1.00 94.75 88 GLY A CA 1
ATOM 676 C C . GLY A 1 88 ? 10.418 -1.364 -10.389 1.00 94.75 88 GLY A C 1
ATOM 677 O O . GLY A 1 88 ? 10.125 -1.654 -9.228 1.00 94.75 88 GLY A O 1
ATOM 678 N N . CYS A 1 89 ? 10.998 -2.210 -11.233 1.00 95.88 89 CYS A N 1
ATOM 679 C CA . CYS A 1 89 ? 11.461 -3.544 -10.866 1.00 95.88 89 CYS A CA 1
ATOM 680 C C . CYS A 1 89 ? 12.797 -3.477 -10.115 1.00 95.88 89 CYS A C 1
ATOM 682 O O . CYS A 1 89 ? 13.606 -2.583 -10.361 1.00 95.88 89 CYS A O 1
ATOM 684 N N . ASP A 1 90 ? 13.057 -4.458 -9.257 1.00 95.88 90 ASP A N 1
ATOM 685 C CA . ASP A 1 90 ? 14.397 -4.695 -8.726 1.00 95.88 90 ASP A CA 1
ATOM 686 C C . ASP A 1 90 ? 15.271 -5.341 -9.812 1.00 95.88 90 ASP A C 1
ATOM 688 O O . ASP A 1 90 ? 15.024 -6.468 -10.244 1.00 95.88 90 ASP A O 1
ATOM 692 N N . THR A 1 91 ? 16.294 -4.620 -10.261 1.00 93.75 91 THR A N 1
ATOM 693 C CA . THR A 1 91 ? 17.231 -5.075 -11.298 1.00 93.75 91 THR A CA 1
ATOM 694 C C . THR A 1 91 ? 18.541 -5.605 -10.719 1.00 93.75 91 THR A C 1
ATOM 696 O O . THR A 1 91 ? 19.463 -5.899 -11.472 1.00 93.75 91 THR A O 1
ATOM 699 N N . SER A 1 92 ? 18.657 -5.749 -9.392 1.00 94.19 92 SER A N 1
ATOM 700 C CA . SER A 1 92 ? 19.913 -6.131 -8.723 1.00 94.19 92 SER A CA 1
ATOM 701 C C . SER A 1 92 ? 20.476 -7.485 -9.158 1.00 94.19 92 SER A C 1
ATOM 703 O O . SER A 1 92 ? 21.680 -7.709 -9.043 1.00 94.19 92 SER A O 1
ATOM 705 N N . ARG A 1 93 ? 19.618 -8.379 -9.656 1.00 92.44 93 ARG A N 1
ATOM 706 C CA . ARG A 1 93 ? 19.995 -9.692 -10.193 1.00 92.44 93 ARG A CA 1
ATOM 707 C C . ARG A 1 93 ? 19.684 -9.848 -11.673 1.00 92.44 93 ARG A C 1
ATOM 709 O O . ARG A 1 93 ? 19.915 -10.925 -12.203 1.00 92.44 93 ARG A O 1
ATOM 716 N N . ASP A 1 94 ? 19.145 -8.825 -12.333 1.00 91.94 94 ASP A N 1
ATOM 717 C CA . ASP A 1 94 ? 18.709 -8.960 -13.721 1.00 91.94 94 ASP A CA 1
ATOM 718 C C . ASP A 1 94 ? 19.879 -9.380 -14.615 1.00 91.94 94 ASP A C 1
ATOM 720 O O . ASP A 1 94 ? 20.983 -8.838 -14.550 1.00 91.94 94 ASP A O 1
ATOM 724 N N . GLY A 1 95 ? 19.648 -10.417 -15.405 1.00 89.94 95 GLY A N 1
ATOM 725 C CA . GLY A 1 95 ? 20.647 -10.980 -16.288 1.00 89.94 95 GLY A CA 1
ATOM 726 C C . GLY A 1 95 ? 21.699 -11.889 -15.643 1.00 89.94 95 GLY A C 1
ATOM 727 O O . GLY A 1 95 ? 22.487 -12.478 -16.386 1.00 89.94 95 GLY A O 1
ATOM 728 N N . MET A 1 96 ? 21.719 -12.053 -14.317 1.00 92.88 96 MET A N 1
ATOM 729 C CA . MET A 1 96 ? 22.637 -12.984 -13.653 1.00 92.88 96 MET A CA 1
ATOM 730 C C . MET A 1 96 ? 22.230 -14.437 -13.921 1.00 92.88 96 MET A C 1
ATOM 732 O O . MET A 1 96 ? 21.043 -14.759 -13.962 1.00 92.88 96 MET A O 1
ATOM 736 N N . LEU A 1 97 ? 23.208 -15.327 -14.085 1.00 91.38 97 LEU A N 1
ATOM 737 C CA . LEU A 1 97 ? 22.960 -16.768 -14.056 1.00 91.38 97 LEU A CA 1
ATOM 738 C C . LEU A 1 97 ? 22.733 -17.217 -12.612 1.00 91.38 97 LEU A C 1
ATOM 740 O O . LEU A 1 97 ? 23.273 -16.625 -11.674 1.00 91.38 97 LEU A O 1
ATOM 744 N N . ASP A 1 98 ? 21.917 -18.248 -12.434 1.00 91.31 98 ASP A N 1
ATOM 745 C CA . ASP A 1 98 ? 21.847 -18.946 -11.159 1.00 91.31 98 ASP A CA 1
ATOM 746 C C . ASP A 1 98 ? 23.192 -19.647 -10.850 1.00 91.31 98 ASP A C 1
ATOM 748 O O . ASP A 1 98 ? 24.031 -19.822 -11.736 1.00 91.31 98 ASP A O 1
ATOM 752 N N . ALA A 1 99 ? 23.416 -20.011 -9.585 1.00 86.94 99 ALA A N 1
ATOM 753 C CA . ALA A 1 99 ? 24.672 -20.601 -9.113 1.00 86.94 99 ALA A CA 1
ATOM 754 C C . ALA A 1 99 ? 25.077 -21.900 -9.841 1.00 86.94 99 ALA A C 1
ATOM 756 O O . ALA A 1 99 ? 26.266 -22.170 -9.992 1.00 86.94 99 ALA A O 1
ATOM 757 N N . GLU A 1 100 ? 24.105 -22.683 -10.295 1.00 90.06 100 GLU A N 1
ATOM 758 C CA . GLU A 1 100 ? 24.259 -23.940 -11.030 1.00 90.06 100 GLU A CA 1
ATOM 759 C C . GLU A 1 100 ? 24.179 -23.734 -12.556 1.00 90.06 100 GLU A C 1
ATOM 761 O O . GLU A 1 100 ? 24.443 -24.656 -13.326 1.00 90.06 100 GLU A O 1
ATOM 766 N N . GLY A 1 101 ? 23.846 -22.518 -13.012 1.00 87.81 101 GLY A N 1
ATOM 767 C CA . GLY A 1 101 ? 23.763 -22.146 -14.428 1.00 87.81 101 GLY A CA 1
ATOM 768 C C . GLY A 1 101 ? 22.557 -22.719 -15.182 1.00 87.81 101 GLY A C 1
ATOM 769 O O . GLY A 1 101 ? 22.519 -22.632 -16.410 1.00 87.81 101 GLY A O 1
ATOM 770 N N . GLY A 1 102 ? 21.575 -23.292 -14.482 1.00 93.31 102 GLY A N 1
ATOM 771 C CA . GLY A 1 102 ? 20.375 -23.887 -15.073 1.00 93.31 102 GLY A CA 1
ATOM 772 C C . GLY A 1 102 ? 19.347 -22.857 -15.548 1.00 93.31 102 GLY A C 1
ATOM 773 O O . GLY A 1 102 ? 18.558 -23.141 -16.451 1.00 93.31 102 GLY A O 1
ATOM 774 N N . TRP A 1 103 ? 19.356 -21.649 -14.982 1.00 93.19 103 TRP A N 1
ATOM 775 C CA . TRP A 1 103 ? 18.493 -20.549 -15.410 1.00 93.19 103 TRP A CA 1
ATOM 776 C C . TRP A 1 103 ? 19.143 -19.170 -15.233 1.00 93.19 103 TRP A C 1
ATOM 778 O O . TRP A 1 103 ? 20.164 -18.995 -14.569 1.00 93.19 103 TRP A O 1
ATOM 788 N N . LYS A 1 104 ? 18.541 -18.164 -15.875 1.00 94.19 104 LYS A N 1
ATOM 789 C CA . LYS A 1 104 ? 18.972 -16.763 -15.845 1.00 94.19 104 LYS A CA 1
ATOM 790 C C . LYS A 1 104 ? 17.879 -15.907 -15.217 1.00 94.19 104 LYS A C 1
ATOM 792 O O . LYS A 1 104 ? 16.713 -16.016 -15.597 1.00 94.19 104 LYS A O 1
ATOM 797 N N . TRP A 1 105 ? 18.257 -15.037 -14.290 1.00 93.38 105 TRP A N 1
ATOM 798 C CA . TRP A 1 105 ? 17.374 -14.012 -13.747 1.00 93.38 105 TRP A CA 1
ATOM 799 C C . TRP A 1 105 ? 16.901 -13.076 -14.860 1.00 93.38 105 TRP A C 1
ATOM 801 O O . TRP A 1 105 ? 17.689 -12.613 -15.687 1.00 93.38 105 TRP A O 1
ATOM 811 N N . GLY A 1 106 ? 15.605 -12.790 -14.866 1.00 91.88 106 GLY A N 1
ATOM 812 C CA . GLY A 1 106 ? 14.988 -11.899 -15.836 1.00 91.88 106 GLY A CA 1
ATOM 813 C C . GLY A 1 106 ? 13.561 -11.533 -15.446 1.00 91.88 106 GLY A C 1
ATOM 814 O O . GLY A 1 106 ? 13.033 -11.988 -14.429 1.00 91.88 106 GLY A O 1
ATOM 815 N N . GLY A 1 107 ? 12.926 -10.712 -16.279 1.00 93.38 107 GLY A N 1
ATOM 816 C CA . GLY A 1 107 ? 11.580 -10.206 -16.029 1.00 93.38 107 GLY A CA 1
ATOM 817 C C . GLY A 1 107 ? 11.579 -9.024 -15.061 1.00 93.38 107 GLY A C 1
ATOM 818 O O . GLY A 1 107 ? 12.483 -8.196 -15.074 1.00 93.38 107 GLY A O 1
ATOM 819 N N . CYS A 1 108 ? 10.533 -8.918 -14.243 1.00 95.25 108 CYS A N 1
ATOM 820 C CA . CYS A 1 108 ? 10.365 -7.813 -13.304 1.00 95.25 108 CYS A CA 1
ATOM 821 C C . CYS A 1 108 ? 10.298 -8.326 -11.867 1.00 95.25 108 CYS A C 1
ATOM 823 O O . CYS A 1 108 ? 9.230 -8.712 -11.384 1.00 95.25 108 CYS A O 1
ATOM 825 N N . SER A 1 109 ? 11.436 -8.313 -11.175 1.00 95.56 109 SER A N 1
ATOM 826 C CA . SER A 1 109 ? 11.476 -8.633 -9.747 1.00 95.56 109 SER A CA 1
ATOM 827 C C . SER A 1 109 ? 10.838 -7.515 -8.922 1.00 95.56 109 SER A C 1
ATOM 829 O O . SER A 1 109 ? 10.912 -6.331 -9.254 1.00 95.56 109 SER A O 1
ATOM 831 N N . ALA A 1 110 ? 10.188 -7.893 -7.829 1.00 95.88 110 ALA A N 1
ATOM 832 C CA . ALA A 1 110 ? 9.502 -6.974 -6.934 1.00 95.88 110 ALA A CA 1
ATOM 833 C C . ALA A 1 110 ? 10.495 -6.180 -6.061 1.00 95.88 110 ALA A C 1
ATOM 835 O O . ALA A 1 110 ? 11.198 -6.771 -5.244 1.00 95.88 110 ALA A O 1
ATOM 836 N N . ASP A 1 111 ? 10.504 -4.843 -6.153 1.00 96.50 111 ASP A N 1
ATOM 837 C CA . ASP A 1 111 ? 11.267 -3.996 -5.222 1.00 96.50 111 ASP A CA 1
ATOM 838 C C . ASP A 1 111 ? 10.507 -3.816 -3.892 1.00 96.50 111 ASP A C 1
ATOM 840 O O . ASP A 1 111 ? 9.777 -2.847 -3.647 1.00 96.50 111 ASP A O 1
ATOM 844 N N . ILE A 1 112 ? 10.658 -4.808 -3.012 1.00 95.88 112 ILE A N 1
ATOM 845 C CA . ILE A 1 112 ? 10.047 -4.813 -1.674 1.00 95.88 112 ILE A CA 1
ATOM 846 C C . ILE A 1 112 ? 10.668 -3.722 -0.788 1.00 95.88 112 ILE A C 1
ATOM 848 O O . ILE A 1 112 ? 9.978 -3.126 0.042 1.00 95.88 112 ILE A O 1
ATOM 852 N N . ARG A 1 113 ? 11.958 -3.406 -0.976 1.00 95.69 113 ARG A N 1
ATOM 853 C CA . ARG A 1 113 ? 12.658 -2.388 -0.176 1.00 95.69 113 ARG A CA 1
ATOM 854 C C . ARG A 1 113 ? 12.065 -1.006 -0.420 1.00 95.69 113 ARG A C 1
ATOM 856 O O . ARG A 1 113 ? 11.902 -0.236 0.527 1.00 95.69 113 ARG A O 1
ATOM 863 N N . TYR A 1 114 ? 11.730 -0.688 -1.669 1.00 95.19 114 TYR A N 1
ATOM 864 C CA . TYR A 1 114 ? 11.002 0.531 -2.003 1.00 95.19 114 TYR A CA 1
ATOM 865 C C . TYR A 1 114 ? 9.621 0.563 -1.340 1.00 95.19 114 TYR A C 1
ATOM 867 O O . TYR A 1 114 ? 9.310 1.534 -0.646 1.00 95.19 114 TYR A O 1
ATOM 875 N N . GLY A 1 115 ? 8.832 -0.510 -1.477 1.00 95.44 115 GLY A N 1
ATOM 876 C CA . GLY A 1 115 ? 7.497 -0.608 -0.875 1.00 95.44 115 GLY A CA 1
ATOM 877 C C . GLY A 1 115 ? 7.507 -0.392 0.638 1.00 95.44 115 GLY A C 1
ATOM 878 O O . GLY A 1 115 ? 6.750 0.432 1.147 1.00 95.44 115 GLY A O 1
ATOM 879 N N . MET A 1 116 ? 8.427 -1.050 1.352 1.00 95.25 116 MET A N 1
ATOM 880 C CA . MET A 1 116 ? 8.577 -0.900 2.804 1.00 95.25 116 MET A CA 1
ATOM 881 C C . MET A 1 116 ? 8.953 0.528 3.207 1.00 95.25 116 MET A C 1
ATOM 883 O O . MET A 1 116 ? 8.449 1.047 4.201 1.00 95.25 116 MET A O 1
ATOM 887 N N . ARG A 1 117 ? 9.850 1.172 2.451 1.00 94.31 117 ARG A N 1
ATOM 888 C CA . ARG A 1 117 ? 10.302 2.542 2.729 1.00 94.31 117 ARG A CA 1
ATOM 889 C C . ARG A 1 117 ? 9.158 3.541 2.593 1.00 94.31 117 ARG A C 1
ATOM 891 O O . ARG A 1 117 ? 8.965 4.355 3.491 1.00 94.31 117 ARG A O 1
ATOM 898 N N . MET A 1 118 ? 8.400 3.459 1.499 1.00 92.06 118 MET A N 1
ATOM 899 C CA . MET A 1 118 ? 7.264 4.352 1.263 1.00 92.06 118 MET A CA 1
ATOM 900 C C . MET A 1 118 ? 6.114 4.076 2.237 1.00 92.06 118 MET A C 1
ATOM 902 O O . MET A 1 118 ? 5.509 5.020 2.734 1.00 92.06 118 MET A O 1
ATOM 906 N N . GLY A 1 119 ? 5.857 2.803 2.565 1.00 90.94 119 GLY A N 1
ATOM 907 C CA . GLY A 1 119 ? 4.863 2.418 3.568 1.00 90.94 119 GLY A CA 1
ATOM 908 C C . GLY A 1 119 ? 5.162 3.010 4.947 1.00 90.94 119 GLY A C 1
ATOM 909 O O . GLY A 1 119 ? 4.298 3.666 5.520 1.00 90.94 119 GLY A O 1
ATOM 910 N N . ARG A 1 120 ? 6.403 2.872 5.439 1.00 89.81 120 ARG A N 1
ATOM 911 C CA . ARG A 1 120 ? 6.840 3.484 6.711 1.00 89.81 120 ARG A CA 1
ATOM 912 C C . ARG A 1 120 ? 6.722 5.003 6.696 1.00 89.81 120 ARG A C 1
ATOM 914 O O . ARG A 1 120 ? 6.167 5.581 7.617 1.00 89.81 120 ARG A O 1
ATOM 921 N N . GLN A 1 121 ? 7.187 5.656 5.627 1.00 87.31 121 GLN A N 1
ATOM 922 C CA . GLN A 1 121 ? 7.120 7.118 5.522 1.00 87.31 121 GLN A CA 1
ATOM 923 C C . GLN A 1 121 ? 5.698 7.684 5.595 1.00 87.31 121 GLN A C 1
ATOM 925 O O . GLN A 1 121 ? 5.559 8.866 5.883 1.00 87.31 121 GLN A O 1
ATOM 930 N N . PHE A 1 122 ? 4.667 6.898 5.281 1.00 84.12 122 PHE A N 1
ATOM 931 C CA . PHE A 1 122 ? 3.283 7.352 5.371 1.00 84.12 122 PHE A CA 1
ATOM 932 C C . PHE A 1 122 ? 2.598 6.917 6.672 1.00 84.12 122 PHE A C 1
ATOM 934 O O . PHE A 1 122 ? 1.881 7.714 7.275 1.00 84.12 122 PHE A O 1
ATOM 941 N N . LEU A 1 123 ? 2.798 5.663 7.089 1.00 82.25 123 LEU A N 1
ATOM 942 C CA . LEU A 1 123 ? 2.142 5.090 8.268 1.00 82.25 123 LEU A CA 1
ATOM 943 C C . LEU A 1 123 ? 2.734 5.598 9.593 1.00 82.25 123 LEU A C 1
ATOM 945 O O . LEU A 1 123 ? 2.012 5.619 10.585 1.00 82.25 123 LEU A O 1
ATOM 949 N N . ASP A 1 124 ? 4.002 6.028 9.593 1.00 78.94 124 ASP A N 1
ATOM 950 C CA . ASP A 1 124 ? 4.730 6.496 10.787 1.00 78.94 124 ASP A CA 1
ATOM 951 C C . ASP A 1 124 ? 4.901 8.029 10.837 1.00 78.94 124 ASP A C 1
ATOM 953 O O . ASP A 1 124 ? 5.620 8.544 11.695 1.00 78.94 124 ASP A O 1
ATOM 957 N N . ALA A 1 125 ? 4.305 8.751 9.882 1.00 73.94 125 ALA A N 1
ATOM 958 C CA . ALA A 1 125 ? 4.385 10.210 9.729 1.00 73.94 125 ALA A CA 1
ATOM 959 C C . ALA A 1 125 ? 3.287 10.957 10.487 1.00 73.94 125 ALA A C 1
ATOM 961 O O . ALA A 1 125 ? 3.577 12.098 10.919 1.00 73.94 125 ALA A O 1
#

Sequence (125 aa):
MPAQARMCIERPHLIVAIGDGVKMGKLECQKQFRYRRWNCTALGSEHVFTPVLVVGSREAAYTYAVVSAGVTYVITQACSRGKLRNCGCDTSRDGMLDAEGGWKWGGCSADIRYGMRMGRQFLDA

pLDDT: mean 87.43, std 11.73, range [50.81, 97.44]

Radius of gyration: 17.22 Å; chains: 1; bounding box: 41×45×40 Å

Organism: Stegodyphus mimosarum (NCBI:txid407821)

InterPro domains:
  IPR005817 Wnt [PF00110] (3-125)
  IPR005817 Wnt [PR01349] (58-72)
  IPR005817 Wnt [PR01349] (77-90)
  IPR005817 Wnt [PR01349] (103-115)
  IPR005817 Wnt [PTHR12027] (2-125)
  IPR005817 Wnt [SM00097] (1-125)

Secondary structure (DSSP, 8-state):
--HHHHHHHH-HHHHHHHHHHHHHHHHHHHHHTTTSSS-S-STTSS-SSS-S-SS--HHHHHHHHHHHHHHHHHHHHHHHTT-STT--EE-TTTTPBPTTSS-B--S-EE-HHHHHHHHHHHHT-

Foldseek 3Di:
DPLQVVCCVPFVLLVVLLLQLLVQLLVVQQVVCVPPPDRSPQQCPPDSQDQSDPDPDPSSVSSLVSSLVSQLVSNQVCQCVVVGPPHHADCVQAQPADPVRPDGDHRGHGPSVVSNVSSCSRNVD